Protein AF-A0A9P0IVV5-F1 (afdb_monomer_lite)

Structure (mmCIF, N/CA/C/O backbone):
data_AF-A0A9P0IVV5-F1
#
_entry.id   AF-A0A9P0IVV5-F1
#
loop_
_atom_site.group_PDB
_atom_site.id
_atom_site.type_symbol
_atom_site.label_atom_id
_atom_site.label_alt_id
_atom_site.label_comp_id
_atom_site.label_asym_id
_atom_site.label_entity_id
_atom_site.label_seq_id
_atom_site.pdbx_PDB_ins_code
_atom_site.Cartn_x
_atom_site.Cartn_y
_atom_site.Cartn_z
_atom_site.occupancy
_atom_site.B_iso_or_equiv
_atom_site.auth_seq_id
_atom_site.auth_comp_id
_atom_site.auth_asym_id
_atom_site.auth_atom_id
_atom_site.pdbx_PDB_model_num
ATOM 1 N N . MET A 1 1 ? -22.707 5.887 -4.665 1.00 45.25 1 MET A N 1
ATOM 2 C CA . MET A 1 1 ? -21.939 4.760 -4.081 1.00 45.25 1 MET A CA 1
ATOM 3 C C . MET A 1 1 ? -21.197 5.166 -2.802 1.00 45.25 1 MET A C 1
ATOM 5 O O . MET A 1 1 ? -21.399 4.508 -1.793 1.00 45.25 1 MET A O 1
ATOM 9 N N . LEU A 1 2 ? -20.429 6.269 -2.788 1.00 44.12 2 LEU A N 1
ATOM 10 C CA . LEU A 1 2 ? -19.703 6.745 -1.589 1.00 44.12 2 LEU A CA 1
ATOM 11 C C . LEU A 1 2 ? -20.603 7.185 -0.415 1.00 44.12 2 LEU A C 1
ATOM 13 O O . LEU A 1 2 ? -20.252 6.964 0.740 1.00 44.12 2 LEU A O 1
ATOM 17 N N . THR A 1 3 ? -21.781 7.750 -0.688 1.00 46.97 3 THR A N 1
ATOM 18 C CA . THR A 1 3 ? -22.733 8.210 0.344 1.00 46.97 3 THR A CA 1
ATOM 19 C C . THR A 1 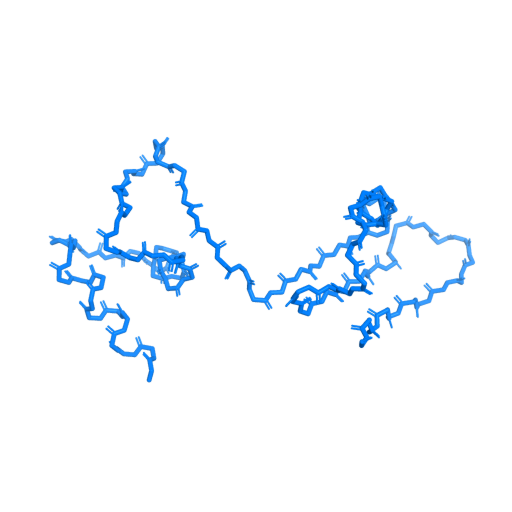3 ? -23.216 7.089 1.273 1.00 46.97 3 THR A C 1
ATOM 21 O O . THR A 1 3 ? -23.309 7.298 2.480 1.00 46.97 3 THR A O 1
ATOM 24 N N . ASN A 1 4 ? -23.435 5.880 0.744 1.00 55.50 4 ASN A N 1
ATOM 25 C CA . ASN A 1 4 ? -23.874 4.723 1.539 1.00 55.50 4 ASN A CA 1
ATOM 26 C C . ASN A 1 4 ? -22.776 4.161 2.454 1.00 55.50 4 ASN A C 1
ATOM 28 O O . ASN A 1 4 ? -23.081 3.628 3.519 1.00 55.50 4 ASN A O 1
ATOM 32 N N . ILE A 1 5 ? -21.504 4.282 2.061 1.00 60.50 5 ILE A N 1
ATOM 33 C CA . ILE A 1 5 ? -20.369 3.792 2.858 1.00 60.50 5 ILE A CA 1
ATOM 34 C C . ILE A 1 5 ? -20.182 4.677 4.087 1.00 60.50 5 ILE A C 1
ATOM 36 O O . ILE A 1 5 ? -20.082 4.169 5.202 1.00 60.50 5 ILE A O 1
ATOM 40 N N . PHE A 1 6 ? -20.218 6.000 3.902 1.00 61.28 6 PHE A N 1
ATOM 41 C CA . PHE A 1 6 ? -20.087 6.931 5.018 1.00 61.28 6 PHE A CA 1
ATOM 42 C C . PHE A 1 6 ? -21.222 6.799 6.022 1.00 61.28 6 PHE A C 1
ATOM 44 O O . PHE A 1 6 ? -20.932 6.757 7.210 1.00 61.28 6 PHE A O 1
ATOM 51 N N . GLY A 1 7 ? -22.472 6.655 5.567 1.00 59.00 7 GLY A N 1
ATOM 52 C CA . GLY A 1 7 ? -23.602 6.399 6.463 1.00 59.00 7 GLY A CA 1
ATOM 53 C C . GLY A 1 7 ? -23.382 5.144 7.311 1.00 59.00 7 GLY A C 1
ATOM 54 O O . GLY A 1 7 ? -23.488 5.198 8.529 1.00 59.00 7 GLY A O 1
ATOM 55 N N . ARG A 1 8 ? -22.972 4.033 6.690 1.00 60.69 8 ARG A N 1
ATOM 56 C CA . ARG A 1 8 ? -22.744 2.750 7.374 1.00 60.69 8 ARG A CA 1
ATOM 57 C C . ARG A 1 8 ? -21.589 2.787 8.382 1.00 60.69 8 ARG A C 1
ATOM 59 O O . ARG A 1 8 ? -21.695 2.170 9.435 1.00 60.69 8 ARG A O 1
ATOM 66 N N . ILE A 1 9 ? -20.521 3.530 8.087 1.00 63.66 9 ILE A N 1
ATOM 67 C CA . ILE A 1 9 ? -19.425 3.779 9.035 1.00 63.66 9 ILE A CA 1
ATOM 68 C C . ILE A 1 9 ? -19.918 4.650 10.203 1.00 63.66 9 ILE A C 1
ATOM 70 O O . ILE A 1 9 ? -19.576 4.382 11.351 1.00 63.66 9 ILE A O 1
ATOM 74 N N . TYR A 1 10 ? -20.736 5.668 9.919 1.00 58.41 10 TYR A N 1
ATOM 75 C CA . TYR A 1 10 ? -21.280 6.582 10.927 1.00 58.41 10 TYR A CA 1
ATOM 76 C C . TYR A 1 10 ? -22.230 5.878 11.902 1.00 58.41 10 TYR A C 1
ATOM 78 O O . TYR A 1 10 ? -22.185 6.142 13.095 1.00 58.41 10 TYR A O 1
ATOM 86 N N . TYR A 1 11 ? -23.057 4.946 11.417 1.00 55.03 11 TYR A N 1
ATOM 87 C CA . TYR A 1 11 ? -23.952 4.167 12.282 1.00 55.03 11 TYR A CA 1
ATOM 88 C C . TYR A 1 11 ? -23.208 3.177 13.191 1.00 55.03 11 TYR A C 1
ATOM 90 O O . TYR A 1 11 ? -23.733 2.819 14.238 1.00 55.03 11 TYR A O 1
ATOM 98 N N . GLY A 1 12 ? -22.007 2.725 12.813 1.00 62.34 12 GLY A N 1
ATOM 99 C CA . GLY A 1 12 ? -21.198 1.810 13.631 1.00 62.34 12 GLY A CA 1
ATOM 100 C C . GLY A 1 12 ? -20.263 2.503 14.627 1.00 62.34 12 GLY A C 1
ATOM 101 O O . GLY A 1 12 ? -19.752 1.859 15.540 1.00 62.34 12 GLY A O 1
ATOM 102 N N . LEU A 1 13 ? -20.009 3.801 14.454 1.00 65.50 13 LEU A N 1
ATOM 103 C CA . LEU A 1 13 ? -19.103 4.594 15.279 1.00 65.50 13 LEU A CA 1
ATOM 104 C C . LEU A 1 13 ? -19.831 5.882 15.673 1.00 65.50 13 LEU A C 1
ATOM 106 O O . LEU A 1 13 ? -19.873 6.824 14.889 1.00 65.50 13 LEU A O 1
ATOM 110 N N . GLU A 1 14 ? -20.368 5.940 16.894 1.00 67.00 14 GLU A N 1
ATOM 111 C CA . GLU A 1 14 ? -21.116 7.083 17.464 1.00 67.00 14 GLU A CA 1
ATOM 112 C C . GLU A 1 14 ? -20.234 8.321 17.749 1.00 67.00 14 GLU A C 1
ATOM 114 O O . GLU A 1 14 ? -20.368 9.004 18.762 1.00 67.00 14 GLU A O 1
ATOM 119 N N . LYS A 1 15 ? -19.266 8.614 16.877 1.00 74.62 15 LYS A N 1
ATOM 120 C CA . LYS A 1 15 ? -18.322 9.720 17.024 1.00 74.62 15 LYS A CA 1
ATOM 121 C C . LYS A 1 15 ? -18.038 10.395 15.682 1.00 74.62 15 LYS A C 1
ATOM 123 O O . LYS A 1 15 ? -17.952 9.720 14.653 1.00 74.62 15 LYS A O 1
ATOM 128 N N . PRO A 1 16 ? -17.825 11.721 15.668 1.00 80.44 16 PRO A N 1
ATOM 129 C CA . PRO A 1 16 ? -17.434 12.422 14.456 1.00 80.44 16 PRO A CA 1
ATOM 130 C C . PRO A 1 16 ? -16.064 11.930 13.966 1.00 80.44 16 PRO A C 1
ATOM 132 O O . PRO A 1 16 ? -15.087 11.909 14.714 1.00 80.44 16 PRO A O 1
ATOM 135 N N . LEU A 1 17 ? -15.994 11.544 12.691 1.00 83.31 17 LEU A N 1
ATOM 136 C CA . LEU A 1 17 ? -14.763 11.067 12.057 1.00 83.31 17 LEU A CA 1
ATOM 137 C C . LEU A 1 17 ? -13.967 12.191 11.399 1.00 83.31 17 LEU A C 1
ATOM 139 O O . LEU A 1 17 ? -14.525 13.027 10.678 1.00 83.31 17 LEU A O 1
ATOM 143 N N . SER A 1 18 ? -12.648 12.142 11.574 1.00 87.62 18 SER A N 1
ATOM 144 C CA . SER A 1 18 ? -11.706 12.984 10.834 1.00 87.62 18 SER A CA 1
ATOM 145 C C . SER A 1 18 ? -11.696 12.647 9.337 1.00 87.62 18 SER A C 1
ATOM 147 O O . SER A 1 18 ? -12.134 11.574 8.914 1.00 87.62 18 SER A O 1
ATOM 149 N N . LEU A 1 19 ? -11.176 13.559 8.508 1.00 88.56 19 LEU A N 1
ATOM 150 C CA . LEU A 1 19 ? -11.045 13.317 7.067 1.00 88.56 19 LEU A CA 1
ATOM 151 C C . LEU A 1 19 ? -10.169 12.089 6.775 1.00 88.56 19 LEU A C 1
ATOM 153 O O . LEU A 1 19 ? -10.528 11.267 5.936 1.00 88.56 19 LEU A O 1
ATOM 157 N N . THR A 1 20 ? -9.063 11.930 7.502 1.00 89.31 20 THR A N 1
ATOM 158 C CA . THR A 1 20 ? -8.165 10.779 7.355 1.00 89.31 20 THR A CA 1
ATOM 159 C C . THR A 1 20 ? -8.884 9.466 7.647 1.00 89.31 20 THR A C 1
ATOM 161 O O . THR A 1 20 ? -8.789 8.531 6.859 1.00 89.31 20 THR A O 1
ATOM 164 N N . GLU A 1 21 ? -9.665 9.396 8.727 1.00 86.25 21 GLU A N 1
ATOM 165 C CA . GLU A 1 21 ? -10.467 8.206 9.041 1.00 86.25 21 GLU A CA 1
ATOM 166 C C . GLU A 1 21 ? -11.521 7.922 7.982 1.00 86.25 21 GLU A C 1
ATOM 168 O O . GLU A 1 21 ? -11.713 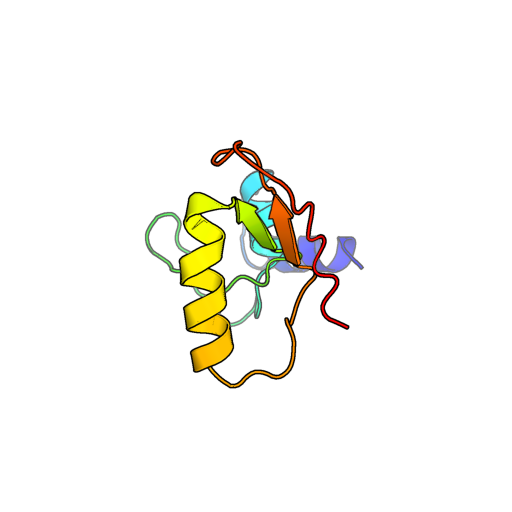6.775 7.605 1.00 86.25 21 GLU A O 1
ATOM 173 N N . LYS A 1 22 ? -12.180 8.959 7.462 1.00 86.19 22 LYS A N 1
ATOM 174 C CA . LYS A 1 22 ? -13.138 8.808 6.364 1.00 86.19 22 LYS A CA 1
ATOM 175 C C . LYS A 1 22 ? -12.483 8.182 5.132 1.00 86.19 22 LYS A C 1
ATOM 177 O O . LYS A 1 22 ? -13.076 7.296 4.524 1.00 86.19 22 LYS A O 1
ATOM 182 N N . ILE A 1 23 ? -11.271 8.612 4.781 1.00 88.25 23 ILE A N 1
ATOM 183 C CA . ILE A 1 23 ? -10.517 8.060 3.648 1.00 88.25 23 ILE A CA 1
ATOM 184 C C . ILE A 1 23 ? -10.039 6.632 3.943 1.00 88.25 23 ILE A C 1
ATOM 186 O O . ILE A 1 23 ? -10.159 5.767 3.084 1.00 88.25 23 ILE A O 1
ATOM 190 N N . LEU A 1 24 ? -9.520 6.352 5.139 1.00 88.12 24 LEU A N 1
ATOM 191 C CA . LEU A 1 24 ? -9.051 5.008 5.492 1.00 88.12 24 LEU A CA 1
ATOM 192 C C . LEU A 1 24 ? -10.209 4.010 5.560 1.00 88.12 24 LEU A C 1
ATOM 194 O O . LEU A 1 24 ? -10.150 2.947 4.946 1.00 88.12 24 LEU A O 1
ATOM 198 N N . TYR A 1 25 ? -11.288 4.365 6.257 1.00 85.12 25 TYR A N 1
ATOM 199 C CA . TYR A 1 25 ? -12.436 3.485 6.442 1.00 85.12 25 TYR A CA 1
ATOM 200 C C . TYR A 1 25 ? -13.226 3.267 5.153 1.00 85.12 25 TYR A C 1
ATOM 202 O O . TYR A 1 25 ? -13.831 2.212 4.994 1.00 85.12 25 TYR A O 1
ATOM 210 N N . SER A 1 26 ? -13.176 4.195 4.190 1.00 84.81 26 SER A N 1
ATOM 211 C CA . SER A 1 26 ? -13.776 3.954 2.874 1.00 84.81 26 SER A CA 1
ATOM 212 C C . SER A 1 26 ? -1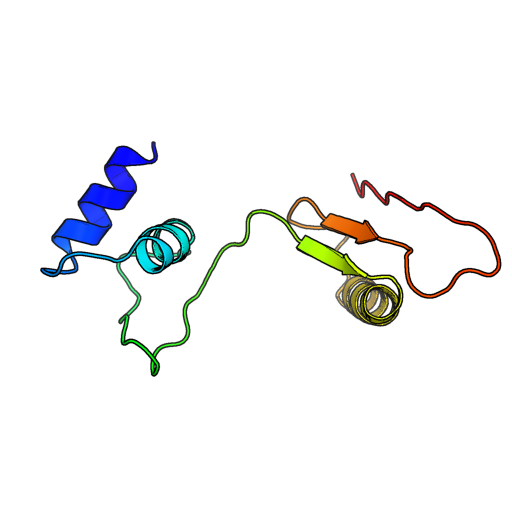3.055 2.875 2.056 1.00 84.81 26 SER A C 1
ATOM 214 O O . SER A 1 26 ? -13.659 2.332 1.135 1.00 84.81 26 SER A O 1
ATOM 216 N N . HIS A 1 27 ? -11.809 2.534 2.406 1.00 88.00 27 HIS A N 1
ATOM 217 C CA . HIS A 1 27 ? -11.002 1.502 1.746 1.00 88.00 27 HIS A CA 1
ATOM 218 C C . HIS A 1 27 ? -10.879 0.209 2.569 1.00 88.00 27 HIS A C 1
ATOM 220 O O . HIS A 1 27 ? -10.040 -0.635 2.251 1.00 88.00 27 HIS A O 1
ATOM 226 N N . LEU A 1 28 ? -11.678 0.028 3.626 1.00 87.38 28 LEU A N 1
ATOM 227 C CA . LEU A 1 28 ? -11.700 -1.224 4.386 1.00 87.38 28 LEU A CA 1
ATOM 228 C C . LEU A 1 28 ? -12.267 -2.372 3.548 1.00 87.38 28 LEU A C 1
ATOM 230 O O . LEU A 1 28 ? -13.241 -2.211 2.815 1.00 87.38 28 LEU A O 1
ATOM 234 N N . GLU A 1 29 ? -11.662 -3.549 3.687 1.00 81.62 29 GLU A N 1
ATOM 235 C CA . GLU A 1 29 ? -12.121 -4.767 3.020 1.00 81.62 29 GLU A CA 1
ATOM 236 C C . GLU A 1 29 ? -13.483 -5.247 3.547 1.00 81.62 29 GLU A C 1
ATOM 238 O O . GLU A 1 29 ? -14.362 -5.588 2.755 1.00 81.62 29 GLU A O 1
ATOM 243 N N . ASP A 1 30 ? -13.668 -5.246 4.870 1.00 78.06 30 ASP A N 1
ATOM 244 C CA . ASP A 1 30 ? -14.935 -5.584 5.522 1.00 78.06 30 ASP A CA 1
ATOM 245 C C . ASP A 1 30 ? -15.184 -4.645 6.709 1.00 78.06 30 ASP A C 1
ATOM 247 O O . ASP A 1 30 ? -14.464 -4.656 7.706 1.00 78.06 30 ASP A O 1
ATOM 251 N N . LEU A 1 31 ? -16.231 -3.829 6.591 1.00 67.56 31 LEU A N 1
ATOM 252 C CA . LEU A 1 31 ? -16.625 -2.844 7.599 1.00 67.56 31 LEU A CA 1
ATOM 253 C C . LEU A 1 31 ? -17.283 -3.464 8.835 1.00 67.56 31 LEU A C 1
ATOM 255 O O . LEU A 1 31 ? -17.326 -2.824 9.878 1.00 67.56 31 LEU A O 1
ATOM 259 N N . VAL A 1 32 ? -17.856 -4.665 8.720 1.00 66.31 32 VAL A N 1
ATOM 260 C CA . VAL A 1 32 ? -18.724 -5.231 9.769 1.00 66.31 32 VAL A CA 1
ATOM 261 C C . VAL A 1 32 ? -17.936 -6.088 10.751 1.00 66.31 32 VAL A C 1
ATOM 263 O O . VAL A 1 32 ? -18.316 -6.209 11.910 1.00 66.31 32 VAL A O 1
ATOM 266 N N . LYS A 1 33 ? -16.837 -6.694 10.299 1.00 65.44 33 LYS A N 1
ATOM 267 C CA . LYS A 1 33 ? -16.105 -7.703 11.077 1.00 65.44 33 LYS A CA 1
ATOM 268 C C . LYS A 1 33 ? -14.860 -7.180 11.787 1.00 65.44 33 LYS A C 1
ATOM 270 O O . LYS A 1 33 ? -14.224 -7.948 12.503 1.00 65.44 33 LYS A O 1
ATOM 275 N N . GLN A 1 34 ? -14.479 -5.921 11.580 1.00 66.50 34 GLN A N 1
ATOM 276 C CA . GLN A 1 34 ? -13.215 -5.397 12.090 1.00 66.50 34 GLN A CA 1
ATOM 277 C C . GLN A 1 34 ? -13.446 -4.499 13.309 1.00 66.50 34 GLN A C 1
ATOM 279 O O . GLN A 1 34 ? -14.066 -3.444 13.206 1.00 66.50 34 GLN A O 1
ATOM 284 N N . SER A 1 35 ? -12.931 -4.910 14.471 1.00 71.56 35 SER A N 1
ATOM 285 C CA . SER A 1 35 ? -12.841 -4.047 15.651 1.00 71.56 35 SER A CA 1
ATOM 286 C C . SER A 1 35 ? -11.766 -2.987 15.407 1.00 71.56 35 SER A C 1
ATOM 288 O O . SER A 1 35 ? -10.585 -3.319 15.276 1.00 71.56 35 SER A O 1
ATOM 290 N N . ILE A 1 36 ? -12.176 -1.723 15.306 1.00 77.00 36 ILE A N 1
ATOM 291 C CA . ILE A 1 36 ? -11.288 -0.606 14.973 1.00 77.00 36 ILE A CA 1
ATOM 292 C C . ILE A 1 36 ? -10.954 0.174 16.243 1.00 77.00 36 ILE A C 1
ATOM 294 O O . ILE A 1 36 ? -11.786 0.911 16.776 1.00 77.00 36 ILE A O 1
ATOM 298 N N . GLU A 1 37 ? -9.708 0.054 16.689 1.00 81.56 37 GLU A N 1
ATOM 299 C CA . GLU A 1 37 ? -9.148 0.810 17.804 1.00 81.56 37 GLU A CA 1
ATOM 300 C C . GLU A 1 37 ? -7.910 1.579 17.332 1.00 81.56 37 GLU A C 1
ATOM 302 O O . GLU A 1 37 ? -6.960 1.016 16.778 1.00 81.56 37 GLU A O 1
ATOM 307 N N . ARG A 1 38 ? -7.924 2.902 17.524 1.00 81.25 38 ARG A N 1
ATOM 308 C CA . ARG A 1 38 ? -6.850 3.775 17.040 1.00 81.25 38 ARG A CA 1
ATOM 309 C C . ARG A 1 38 ? -5.529 3.416 17.720 1.00 81.25 38 ARG A C 1
ATOM 311 O O . ARG A 1 38 ? -5.461 3.364 18.939 1.00 81.25 38 ARG A O 1
ATOM 318 N N . GLY A 1 39 ? -4.480 3.218 16.924 1.00 83.88 39 GLY A N 1
ATOM 319 C CA . GLY A 1 39 ? -3.138 2.898 17.425 1.00 83.88 39 GLY A CA 1
ATOM 320 C C . GLY A 1 39 ? -2.952 1.455 17.906 1.00 83.88 39 GLY A C 1
ATOM 321 O O . GLY A 1 39 ? -1.830 1.091 18.238 1.00 83.88 39 GLY A O 1
ATOM 322 N N . VAL A 1 40 ? -4.010 0.637 17.905 1.00 87.50 40 VAL A N 1
ATOM 323 C CA . VAL A 1 40 ? -3.965 -0.761 18.366 1.00 87.50 40 VAL A CA 1
ATOM 324 C C . VAL A 1 40 ? -4.322 -1.721 17.235 1.00 87.50 40 VAL A C 1
ATOM 326 O O . VAL A 1 40 ? -3.591 -2.671 16.963 1.00 87.50 40 VAL A O 1
ATOM 329 N N . SER A 1 41 ? -5.435 -1.481 16.539 1.00 85.50 41 SER A N 1
ATOM 330 C CA . SER A 1 41 ? -5.929 -2.412 15.524 1.00 85.50 41 SER A CA 1
ATOM 331 C C . SER A 1 41 ? -5.169 -2.293 14.201 1.00 85.50 41 SER A C 1
ATOM 333 O O . SER A 1 41 ? -5.008 -1.192 13.670 1.00 85.50 41 SER A O 1
ATOM 335 N N . TYR A 1 42 ? -4.805 -3.434 13.609 1.00 86.81 42 TYR A N 1
ATOM 336 C CA . TYR A 1 42 ? -4.365 -3.508 12.215 1.00 86.81 42 TYR A CA 1
ATOM 337 C C . TYR A 1 42 ? -5.571 -3.479 11.278 1.00 86.81 42 TYR A C 1
ATOM 339 O O . TYR A 1 42 ? -6.460 -4.327 11.376 1.00 86.81 42 TYR A O 1
ATOM 347 N N . LEU A 1 43 ? -5.585 -2.521 10.350 1.00 87.25 43 LEU A N 1
ATOM 348 C CA . LEU A 1 43 ? -6.663 -2.346 9.377 1.00 87.25 43 LEU A CA 1
ATOM 349 C C . LEU A 1 43 ? -6.375 -3.123 8.093 1.00 87.25 43 LEU A C 1
ATOM 351 O O . LEU A 1 43 ? -5.279 -3.043 7.540 1.00 87.25 43 LEU A O 1
ATOM 355 N N . LYS A 1 44 ? -7.381 -3.849 7.596 1.00 88.94 44 LYS A N 1
ATOM 356 C CA . LYS A 1 44 ? -7.291 -4.564 6.320 1.00 88.94 44 LYS A CA 1
ATOM 357 C C . LYS A 1 44 ? -7.824 -3.650 5.231 1.00 88.94 44 LYS A C 1
ATOM 359 O O . LYS A 1 44 ? -9.034 -3.497 5.067 1.00 88.94 44 LYS A O 1
ATOM 364 N N . LEU A 1 45 ? -6.901 -2.991 4.543 1.00 89.62 45 LEU A N 1
ATOM 365 C CA . LEU A 1 45 ? -7.204 -1.975 3.544 1.00 89.62 45 LEU A CA 1
ATOM 366 C C . LEU A 1 45 ? -7.026 -2.526 2.130 1.00 89.62 45 LEU A C 1
ATOM 368 O O . LEU A 1 45 ? -6.161 -3.362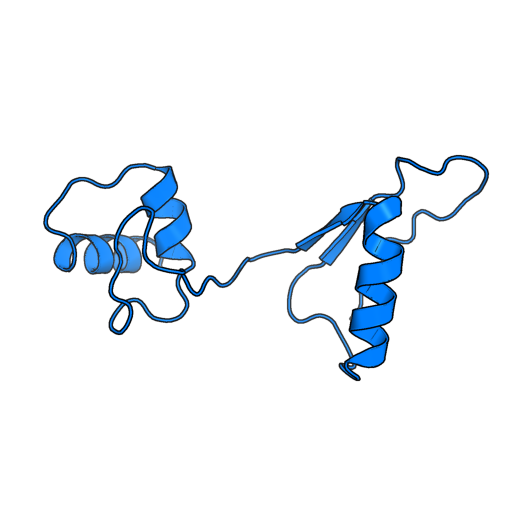 1.876 1.00 89.62 45 LEU A O 1
ATOM 372 N N . ARG A 1 46 ? -7.815 -1.995 1.199 1.00 90.06 46 ARG A N 1
ATOM 373 C CA . ARG A 1 46 ? -7.709 -2.244 -0.238 1.00 90.06 46 ARG A CA 1
ATOM 374 C C . ARG A 1 46 ? -7.258 -0.960 -0.941 1.00 90.06 46 ARG A C 1
ATOM 376 O O . ARG A 1 46 ? -8.102 -0.139 -1.300 1.00 90.06 46 ARG A O 1
ATOM 383 N N . PRO A 1 47 ? -5.941 -0.737 -1.102 1.00 89.88 47 PRO A N 1
ATOM 384 C CA . PRO A 1 47 ? -5.442 0.439 -1.806 1.00 89.88 47 PRO A CA 1
ATOM 385 C C . PRO A 1 47 ? -5.864 0.413 -3.282 1.00 89.88 47 PRO A C 1
ATOM 387 O O . PRO A 1 47 ? -5.864 -0.637 -3.918 1.00 89.88 47 PRO A O 1
ATOM 390 N N . GLY A 1 48 ? -6.201 1.579 -3.840 1.00 88.00 48 GLY A N 1
ATOM 391 C CA . GLY A 1 48 ? -6.634 1.696 -5.241 1.00 88.00 48 GLY A CA 1
ATOM 392 C C . GLY A 1 48 ? -5.497 1.698 -6.272 1.00 88.00 48 GLY A C 1
ATOM 393 O O . GLY A 1 48 ? -5.743 1.488 -7.458 1.00 88.00 48 GLY A O 1
ATOM 394 N N . ARG A 1 49 ? -4.255 1.954 -5.842 1.00 89.31 49 ARG A N 1
ATOM 395 C CA . ARG A 1 49 ? -3.049 1.945 -6.684 1.00 89.31 49 ARG A CA 1
ATOM 396 C C . ARG A 1 49 ? -1.784 1.759 -5.857 1.00 89.31 49 ARG A C 1
ATOM 398 O O . ARG A 1 49 ? -1.785 2.046 -4.662 1.00 89.31 49 ARG A O 1
ATOM 405 N N . VAL A 1 50 ? -0.708 1.351 -6.522 1.00 90.00 50 VAL A N 1
ATOM 406 C CA . VAL A 1 50 ? 0.637 1.231 -5.948 1.00 90.00 50 VAL A CA 1
ATOM 407 C C . VAL A 1 50 ? 1.610 2.065 -6.780 1.00 90.00 50 VAL A C 1
ATOM 409 O O . VAL A 1 50 ? 1.598 2.006 -8.005 1.00 90.00 50 VAL A O 1
ATOM 412 N N . ALA A 1 51 ? 2.457 2.853 -6.127 1.00 89.44 51 ALA A N 1
ATOM 413 C CA . ALA A 1 51 ? 3.543 3.572 -6.784 1.00 89.44 51 ALA A CA 1
ATOM 414 C C . ALA A 1 51 ? 4.854 3.247 -6.069 1.00 89.44 51 ALA A C 1
ATOM 416 O O . ALA A 1 51 ? 4.901 3.264 -4.841 1.00 89.44 51 ALA A O 1
ATOM 417 N N . MET A 1 52 ? 5.893 2.925 -6.833 1.00 88.19 52 MET A N 1
ATOM 418 C CA . MET A 1 52 ? 7.221 2.584 -6.320 1.00 88.19 52 MET A CA 1
ATOM 419 C C . MET A 1 52 ? 8.279 3.467 -6.982 1.00 88.19 52 MET A C 1
ATOM 421 O O . MET A 1 52 ? 8.102 3.899 -8.120 1.00 88.19 52 MET A O 1
ATOM 425 N N . GLN A 1 53 ? 9.380 3.707 -6.278 1.00 84.06 53 GLN A N 1
ATOM 426 C CA . GLN A 1 53 ? 10.578 4.361 -6.817 1.00 84.06 53 GLN A CA 1
ATOM 427 C C . GLN A 1 53 ? 11.602 3.295 -7.209 1.00 84.06 53 GLN A C 1
ATOM 429 O O . GLN A 1 53 ? 11.664 2.257 -6.555 1.00 84.06 53 GLN A O 1
ATOM 434 N N . ASP A 1 54 ? 12.400 3.531 -8.244 1.00 79.44 54 ASP A N 1
ATOM 435 C CA . ASP A 1 54 ? 13.435 2.625 -8.771 1.00 79.44 54 ASP A CA 1
ATOM 436 C C . ASP A 1 54 ? 14.260 1.880 -7.703 1.00 79.44 54 ASP A C 1
ATOM 438 O O . ASP A 1 54 ? 14.371 0.654 -7.778 1.00 79.44 54 ASP A O 1
ATOM 442 N N . ALA A 1 55 ? 14.754 2.566 -6.670 1.00 79.25 55 ALA A N 1
ATOM 443 C CA . ALA A 1 55 ? 15.547 1.958 -5.596 1.00 79.25 55 ALA A CA 1
ATOM 444 C C . ALA A 1 55 ? 14.785 0.886 -4.786 1.00 79.25 55 ALA A C 1
ATOM 446 O O . ALA A 1 55 ? 15.381 -0.064 -4.281 1.00 79.25 55 ALA A O 1
ATOM 447 N N . THR A 1 56 ? 13.461 1.013 -4.669 1.00 83.75 56 THR A N 1
ATOM 448 C CA . THR A 1 56 ? 12.596 0.075 -3.922 1.00 83.75 56 THR A CA 1
ATOM 449 C C . THR A 1 56 ? 11.839 -0.884 -4.841 1.00 83.75 56 THR A C 1
ATOM 451 O O . THR A 1 56 ? 11.520 -2.010 -4.453 1.00 83.75 56 THR A O 1
ATOM 454 N N . ALA A 1 57 ? 11.603 -0.473 -6.088 1.00 85.00 57 ALA A N 1
ATOM 455 C CA . ALA A 1 57 ? 10.870 -1.231 -7.085 1.00 85.00 57 ALA A CA 1
ATOM 456 C C . ALA A 1 57 ? 11.616 -2.500 -7.506 1.00 85.00 57 ALA A C 1
ATOM 458 O O . ALA A 1 57 ? 10.971 -3.511 -7.766 1.00 85.00 57 ALA A O 1
ATOM 459 N N . GLN A 1 58 ? 12.955 -2.482 -7.536 1.00 83.94 58 GLN A N 1
ATOM 460 C CA . GLN A 1 58 ? 13.752 -3.647 -7.942 1.00 83.94 58 GLN A CA 1
ATOM 461 C C . GLN A 1 58 ? 13.446 -4.883 -7.083 1.00 83.94 58 GLN A C 1
ATOM 463 O O . GLN A 1 58 ? 13.066 -5.928 -7.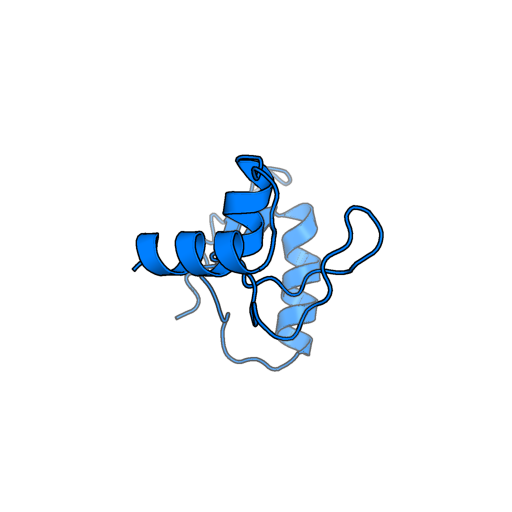611 1.00 83.94 58 GLN A O 1
ATOM 468 N N . MET A 1 59 ? 13.542 -4.763 -5.756 1.00 90.62 59 MET A N 1
ATOM 469 C CA . MET A 1 59 ? 13.277 -5.889 -4.856 1.00 90.62 59 MET A CA 1
ATOM 470 C C . MET A 1 59 ? 11.785 -6.233 -4.790 1.00 90.62 59 MET A C 1
ATOM 472 O O . MET A 1 59 ? 11.426 -7.409 -4.750 1.00 90.62 59 MET A O 1
ATOM 476 N N . ALA A 1 60 ? 10.904 -5.230 -4.843 1.00 88.38 60 ALA A N 1
ATOM 477 C CA . ALA A 1 60 ? 9.463 -5.464 -4.881 1.00 88.38 60 ALA A CA 1
ATOM 478 C C . ALA A 1 60 ? 9.044 -6.279 -6.119 1.00 88.38 60 ALA A C 1
ATOM 480 O O . ALA A 1 60 ? 8.260 -7.220 -6.001 1.00 88.38 60 ALA A O 1
ATOM 481 N N . MET A 1 61 ? 9.619 -5.984 -7.288 1.00 88.19 61 MET A N 1
ATOM 482 C CA . MET A 1 61 ? 9.382 -6.741 -8.518 1.00 88.19 61 MET A CA 1
ATOM 483 C C . MET A 1 61 ? 9.944 -8.163 -8.442 1.00 88.19 61 MET A C 1
ATOM 485 O O . MET A 1 61 ? 9.275 -9.091 -8.887 1.00 88.19 61 MET A O 1
ATOM 489 N N . LEU A 1 62 ? 11.122 -8.369 -7.843 1.00 90.12 62 LEU A N 1
ATOM 490 C CA . LEU A 1 62 ? 11.667 -9.719 -7.635 1.00 90.12 62 LEU A CA 1
ATOM 491 C C . LEU A 1 62 ? 10.749 -10.574 -6.754 1.00 90.12 62 LEU A C 1
ATOM 493 O O . LEU A 1 62 ? 10.474 -11.727 -7.085 1.00 90.12 62 LEU A O 1
ATOM 497 N N . GLN A 1 63 ? 10.226 -10.002 -5.669 1.00 92.81 63 GLN A N 1
ATOM 498 C CA . GLN A 1 63 ? 9.252 -10.686 -4.815 1.00 92.81 63 GLN A CA 1
ATOM 499 C C . GLN A 1 63 ? 7.942 -10.961 -5.557 1.00 92.81 63 GLN A C 1
ATOM 501 O O . GLN A 1 63 ? 7.367 -12.039 -5.419 1.00 92.81 63 GLN A O 1
ATOM 506 N N . PHE A 1 64 ? 7.498 -10.025 -6.396 1.00 91.62 64 PHE A N 1
ATOM 507 C CA . PHE A 1 64 ? 6.319 -10.222 -7.229 1.00 91.62 64 PHE A CA 1
ATOM 508 C C . PHE A 1 64 ? 6.509 -11.368 -8.236 1.00 91.62 64 PHE A C 1
ATOM 510 O O . PHE A 1 64 ? 5.652 -12.241 -8.330 1.00 91.62 64 PHE A O 1
ATOM 517 N N . ILE A 1 65 ? 7.651 -11.445 -8.922 1.00 89.75 65 ILE A N 1
ATOM 518 C CA . ILE A 1 65 ? 7.967 -12.559 -9.832 1.00 89.75 65 ILE A CA 1
ATOM 519 C C . ILE A 1 65 ? 8.017 -13.887 -9.062 1.00 89.75 65 ILE A C 1
ATOM 521 O O . ILE A 1 65 ? 7.436 -14.877 -9.502 1.00 89.75 65 ILE A O 1
ATOM 525 N N . SER A 1 66 ? 8.646 -13.897 -7.882 1.00 93.75 66 SER A N 1
ATOM 526 C CA . SER A 1 66 ? 8.729 -15.078 -7.010 1.00 93.75 66 SER A CA 1
ATOM 527 C C . SER A 1 66 ? 7.355 -15.564 -6.528 1.00 93.75 66 SER A C 1
ATOM 529 O O . SER A 1 66 ? 7.143 -16.760 -6.349 1.00 93.75 66 SER A O 1
ATOM 531 N N . SER A 1 67 ? 6.386 -14.655 -6.372 1.00 92.19 67 SER A N 1
ATOM 532 C CA . SER A 1 67 ? 5.018 -15.006 -5.970 1.00 92.19 67 SER A CA 1
ATOM 533 C C . SER A 1 67 ? 4.235 -15.794 -7.029 1.00 92.19 67 SER A C 1
ATOM 535 O O . SER A 1 67 ? 3.195 -16.369 -6.714 1.00 92.19 67 SER A O 1
ATOM 537 N N . GLY A 1 68 ? 4.713 -15.827 -8.279 1.00 91.56 68 GLY A N 1
ATOM 538 C CA . GLY A 1 68 ? 4.085 -16.574 -9.369 1.00 91.56 68 GLY A CA 1
ATOM 539 C C . GLY A 1 68 ? 2.790 -15.957 -9.909 1.00 91.56 68 GLY A C 1
ATOM 540 O O . GLY A 1 68 ? 2.108 -16.591 -10.715 1.00 91.56 68 GLY A O 1
ATOM 541 N N . PHE A 1 69 ? 2.427 -14.736 -9.499 1.00 88.62 69 PHE A N 1
ATOM 542 C CA . PHE A 1 69 ? 1.265 -14.054 -10.064 1.00 88.62 69 PHE A CA 1
ATOM 543 C C . PHE A 1 69 ? 1.537 -13.601 -11.507 1.00 88.62 69 PHE A C 1
ATOM 545 O O . PHE A 1 69 ? 2.565 -12.978 -11.773 1.00 88.62 69 PHE A O 1
ATOM 552 N N . PRO A 1 70 ? 0.602 -13.841 -12.447 1.00 88.25 70 PRO A N 1
ATOM 553 C CA . PRO A 1 70 ? 0.805 -13.490 -13.851 1.00 88.25 70 PRO A CA 1
ATOM 554 C C . PRO A 1 70 ? 0.723 -11.979 -14.103 1.00 88.25 70 PRO A C 1
ATOM 556 O O . PRO A 1 70 ? 1.281 -11.494 -15.082 1.00 88.25 70 PRO A O 1
ATOM 559 N N . LYS A 1 71 ? 0.015 -11.232 -13.241 1.00 88.56 71 LYS A N 1
ATOM 560 C CA . LYS A 1 71 ? -0.161 -9.781 -13.363 1.00 88.56 71 LYS A CA 1
ATOM 561 C C . LYS A 1 71 ? -0.541 -9.108 -12.053 1.00 88.56 71 LYS A C 1
ATOM 563 O O . LYS A 1 71 ? -1.028 -9.757 -11.126 1.00 88.56 71 LYS A O 1
ATOM 568 N N . VAL A 1 72 ? -0.340 -7.794 -11.993 1.00 88.81 72 VAL A N 1
ATOM 569 C CA . VAL A 1 72 ? -0.682 -6.971 -10.826 1.00 88.81 72 VAL A CA 1
ATOM 570 C C . VAL A 1 72 ? -2.196 -6.883 -10.624 1.00 88.81 72 VAL A C 1
ATOM 572 O O . VAL A 1 72 ? -2.970 -6.861 -11.579 1.00 88.81 72 VAL A O 1
ATOM 575 N N . ALA A 1 73 ? -2.624 -6.811 -9.363 1.00 89.00 73 ALA A N 1
ATOM 576 C CA . ALA A 1 73 ? -4.042 -6.750 -9.000 1.00 89.00 73 ALA A CA 1
ATOM 577 C C . ALA A 1 73 ? -4.644 -5.336 -9.100 1.00 89.00 73 ALA A C 1
ATOM 579 O O . ALA A 1 73 ? -5.852 -5.185 -9.264 1.00 89.00 73 ALA A O 1
ATOM 580 N N . VAL A 1 74 ? -3.811 -4.299 -8.981 1.00 89.06 74 VAL A N 1
ATOM 581 C CA . VAL A 1 74 ? -4.215 -2.887 -9.030 1.00 89.06 74 VAL A CA 1
ATOM 582 C C . VAL A 1 74 ? -3.227 -2.089 -9.870 1.00 89.06 74 VAL A C 1
ATOM 584 O O . VAL A 1 74 ? -2.085 -2.511 -10.073 1.00 89.06 74 VAL A O 1
ATOM 587 N N . LEU A 1 75 ? -3.661 -0.917 -10.342 1.00 88.38 75 LEU A N 1
ATOM 588 C CA . LEU A 1 75 ? -2.824 -0.019 -11.132 1.00 88.38 75 LEU A CA 1
ATOM 589 C C . LEU A 1 75 ? -1.516 0.276 -10.389 1.00 88.38 75 LEU A C 1
ATOM 591 O O . LEU A 1 75 ? -1.534 0.846 -9.296 1.00 88.38 75 LEU A O 1
ATOM 595 N N . THR A 1 76 ? -0.401 -0.116 -11.001 1.00 87.94 76 THR A N 1
ATOM 596 C CA . THR A 1 76 ? 0.931 -0.030 -10.403 1.00 87.94 76 THR A CA 1
ATOM 597 C C . THR A 1 76 ? 1.863 0.769 -11.308 1.00 87.94 76 THR A C 1
ATOM 599 O O . THR A 1 76 ? 1.896 0.533 -12.512 1.00 87.94 76 THR A O 1
ATOM 602 N N . THR A 1 77 ? 2.607 1.723 -10.748 1.00 86.81 77 THR A N 1
ATOM 603 C CA . THR A 1 77 ? 3.562 2.565 -11.489 1.00 86.81 77 THR A CA 1
ATOM 604 C C . THR A 1 77 ? 4.936 2.553 -10.827 1.00 86.81 77 THR A C 1
ATOM 606 O O . THR A 1 77 ? 5.021 2.635 -9.602 1.00 86.81 77 THR A O 1
ATOM 609 N N . ILE A 1 78 ? 6.006 2.519 -11.623 1.00 84.25 78 ILE A N 1
ATOM 610 C CA . ILE A 1 78 ? 7.385 2.687 -11.147 1.00 84.25 78 ILE A CA 1
ATOM 611 C C . ILE A 1 78 ? 7.916 4.016 -11.680 1.00 84.25 78 ILE A C 1
ATOM 613 O O . ILE A 1 78 ? 7.863 4.263 -12.884 1.00 84.25 78 ILE A O 1
ATOM 617 N N . HIS A 1 79 ? 8.398 4.871 -10.783 1.00 84.56 79 HIS A N 1
ATOM 618 C CA . HIS A 1 79 ? 9.110 6.096 -11.128 1.00 84.56 79 HIS A CA 1
ATOM 619 C C . HIS A 1 79 ? 10.621 5.845 -11.085 1.00 84.56 79 HIS A C 1
ATOM 621 O O . HIS A 1 79 ? 11.134 5.304 -10.109 1.00 84.56 79 HIS A O 1
ATOM 627 N N . CYS A 1 80 ? 11.318 6.221 -12.160 1.00 75.50 80 CYS A N 1
ATOM 628 C CA . CYS A 1 80 ? 12.771 6.095 -12.290 1.00 75.50 80 CYS A CA 1
ATOM 629 C C . CYS A 1 80 ? 13.422 7.467 -12.095 1.00 75.50 80 CYS A C 1
ATOM 631 O O . CYS A 1 80 ? 13.676 8.179 -13.067 1.00 75.50 80 CYS A O 1
ATOM 633 N N . ASP A 1 81 ? 13.613 7.858 -10.842 1.00 73.31 81 ASP A N 1
ATOM 634 C CA . ASP A 1 81 ? 14.074 9.186 -10.436 1.00 73.31 81 ASP A CA 1
ATOM 635 C C . ASP A 1 81 ? 15.384 9.188 -9.624 1.00 73.31 81 ASP A C 1
ATOM 637 O O . ASP A 1 81 ? 15.995 10.250 -9.517 1.00 73.31 81 ASP A O 1
ATOM 641 N N . HIS A 1 82 ? 15.880 8.048 -9.120 1.00 64.06 82 HIS A N 1
ATOM 642 C CA . HIS A 1 82 ? 17.065 8.007 -8.244 1.00 64.06 82 HIS A CA 1
ATOM 643 C C . HIS A 1 82 ? 18.347 7.483 -8.917 1.00 64.06 82 HIS A C 1
ATOM 645 O O . HIS A 1 82 ? 19.438 7.850 -8.485 1.00 64.06 82 HIS A O 1
ATOM 651 N N . LEU A 1 83 ? 18.272 6.657 -9.968 1.00 55.91 83 LEU A N 1
ATOM 652 C CA . LEU A 1 83 ? 19.444 6.011 -10.596 1.00 55.91 83 LEU A CA 1
ATOM 653 C C . LEU A 1 83 ? 19.760 6.521 -12.015 1.00 55.91 83 LEU A C 1
ATOM 655 O O . LEU A 1 83 ? 19.888 5.749 -12.967 1.00 55.91 83 LEU A O 1
ATOM 659 N N . ILE A 1 84 ? 19.927 7.835 -12.188 1.00 52.84 84 ILE A N 1
ATOM 660 C CA . ILE A 1 84 ? 20.234 8.427 -13.502 1.00 52.84 84 ILE A CA 1
ATOM 661 C C . ILE A 1 84 ? 21.728 8.273 -13.854 1.00 52.84 84 ILE A C 1
ATOM 663 O O . ILE A 1 84 ? 22.519 9.189 -13.663 1.00 52.84 84 ILE A O 1
ATOM 667 N N . ILE A 1 85 ? 22.083 7.125 -14.449 1.00 45.88 85 ILE A N 1
ATOM 668 C CA . ILE A 1 85 ? 22.912 7.023 -15.667 1.00 45.88 85 ILE A CA 1
ATOM 669 C C . ILE A 1 85 ? 22.279 5.918 -16.541 1.00 45.88 85 ILE A C 1
ATOM 671 O O . ILE A 1 85 ? 22.402 4.739 -16.239 1.00 45.88 85 ILE A O 1
ATOM 675 N N . LYS A 1 86 ? 21.641 6.331 -17.650 1.00 37.62 86 LYS A N 1
ATOM 676 C CA . LYS A 1 86 ? 20.972 5.537 -18.714 1.00 37.62 86 LYS A CA 1
ATOM 677 C C . LYS A 1 86 ? 19.616 4.864 -18.399 1.00 37.62 86 LYS A C 1
ATOM 679 O O . LYS A 1 86 ? 19.534 3.780 -17.848 1.00 37.62 86 LYS A O 1
ATOM 684 N N . LEU A 1 87 ? 18.584 5.477 -18.991 1.00 35.53 87 LEU A N 1
ATOM 685 C CA . LEU A 1 87 ? 17.599 4.858 -19.894 1.00 35.53 87 LEU A CA 1
ATOM 686 C C . LEU A 1 87 ? 16.837 3.610 -19.396 1.00 35.53 87 LEU A C 1
ATOM 688 O O . LEU A 1 87 ? 17.222 2.495 -19.726 1.00 35.53 87 LEU A O 1
ATOM 692 N N . LEU A 1 88 ? 15.667 3.8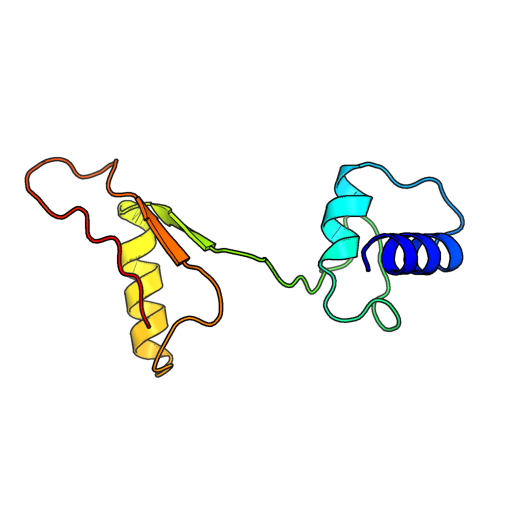20 -18.780 1.00 33.75 88 LEU A N 1
ATOM 693 C CA . LEU A 1 88 ? 14.391 3.232 -19.227 1.00 33.75 88 LEU A CA 1
ATOM 694 C C . LEU A 1 88 ? 13.237 3.852 -18.423 1.00 33.75 88 LEU A C 1
ATOM 696 O O . LEU A 1 88 ? 13.084 3.592 -17.230 1.00 33.75 88 LEU A O 1
ATOM 700 N N . LEU A 1 89 ? 12.395 4.654 -19.078 1.00 36.41 89 LEU A N 1
ATOM 701 C CA . LEU A 1 89 ? 11.079 4.998 -18.542 1.00 36.41 89 LEU A CA 1
ATOM 702 C C . LEU A 1 89 ? 10.175 3.792 -18.811 1.00 36.41 89 LEU A C 1
ATOM 704 O O . LEU A 1 89 ? 9.434 3.749 -19.789 1.00 36.41 89 LEU A O 1
ATOM 708 N N . LEU A 1 90 ? 10.331 2.744 -18.004 1.00 42.50 90 LEU A N 1
ATOM 709 C CA . LEU A 1 90 ? 9.506 1.555 -18.121 1.00 42.50 90 LEU A CA 1
ATOM 710 C C . LEU A 1 90 ? 8.214 1.816 -17.343 1.00 42.50 90 LEU A C 1
ATOM 712 O O . LEU A 1 90 ? 8.051 1.411 -16.195 1.00 42.50 90 LEU A O 1
ATOM 716 N N . THR A 1 91 ? 7.279 2.530 -17.971 1.00 40.19 91 THR A N 1
ATOM 717 C CA . THR A 1 91 ? 5.878 2.494 -17.550 1.00 40.19 91 THR A CA 1
ATOM 718 C C . THR A 1 91 ? 5.370 1.087 -17.848 1.00 40.19 91 THR A C 1
ATOM 720 O O . THR A 1 91 ? 4.812 0.831 -18.912 1.00 40.19 91 THR A O 1
ATOM 723 N N . ILE A 1 92 ? 5.641 0.139 -16.945 1.00 45.97 92 ILE A N 1
ATOM 724 C CA . ILE A 1 92 ? 5.113 -1.217 -17.060 1.00 45.97 92 ILE A CA 1
ATOM 725 C C . ILE A 1 92 ? 3.614 -1.137 -16.770 1.00 45.97 92 ILE A C 1
ATOM 727 O O . ILE A 1 92 ? 3.170 -1.256 -15.630 1.00 45.97 92 ILE A O 1
ATOM 731 N N . ILE A 1 93 ? 2.822 -0.914 -17.814 1.00 41.84 93 ILE A N 1
ATOM 732 C CA . ILE A 1 93 ? 1.402 -1.240 -17.793 1.00 41.84 93 ILE A CA 1
ATOM 733 C C . ILE A 1 93 ? 1.340 -2.755 -17.989 1.00 41.84 93 ILE A C 1
ATOM 735 O O . ILE A 1 93 ? 1.317 -3.244 -19.115 1.00 41.84 93 ILE A O 1
ATOM 739 N N . ILE A 1 94 ? 1.429 -3.505 -16.889 1.00 40.62 94 ILE A N 1
ATOM 740 C CA . ILE A 1 94 ? 1.213 -4.955 -16.905 1.00 40.62 94 ILE A CA 1
ATOM 741 C C . ILE A 1 94 ? -0.287 -5.164 -17.171 1.00 40.62 94 ILE A C 1
ATOM 743 O O . ILE A 1 94 ? -1.095 -4.972 -16.261 1.00 40.62 94 ILE A O 1
ATOM 747 N N . TYR A 1 95 ? -0.651 -5.478 -18.418 1.00 41.59 95 TYR A N 1
ATOM 748 C CA . TYR A 1 95 ? -1.990 -5.950 -18.806 1.00 41.59 95 TYR A CA 1
ATOM 749 C C . TYR A 1 95 ? -2.126 -7.462 -18.595 1.00 41.59 95 TYR A C 1
ATOM 751 O O . TYR A 1 95 ? -1.151 -8.176 -18.914 1.00 41.59 95 TYR A O 1
#

Foldseek 3Di:
DLVVQVVVLCVVDVDDDDPVCSVFSSFAPDNPPFDDDPPPGDTRGDDQEEEEEPVGVVVVVVVVVVVVDQFDPHHYAYHDDPDPDDDDRCRPPRD

Secondary structure (DSSP, 8-state):
-HHHHHHHHHHH--SPPPHHHHHHHHTBS-SSS----TTTPPP-B--SEEEEEHHHHHHHHHHHHHTT-SS-SSEEEEE--S--SS---------

pLDDT: mean 74.81, std 17.43, range [33.75, 93.75]

Sequence (95 aa):
MLTNIFGRIYYGLEKPLSLTEKILYSHLEDLVKQSIERGVSYLKLRPGRVAMQDATAQMAMLQFISSGFPKVAVLTTIHCDHLIIKLLLLTIIIY

Radius of gyration: 18.1 Å; chains: 1; bounding box: 47×30×38 Å

InterPro domains:
  IPR015931 Aconitase/3-isopropylmalate dehydratase large subunit, alpha/beta/alpha, subdomain 1/3 [G3DSA:3.30.499.10] (2-86)
  IPR036008 Aconitase, iron-sulfur domain [SSF53732] (12-85)
  IPR050926 Aconitase/IPM Isomerase [PTHR43160] (13-84)

Organism: Aphis gossypii (NCBI:txid80765)